Protein AF-A0A658ILR6-F1 (afdb_monomer)

Organism: NCBI:txid1299174

pLDDT: mean 75.29, std 15.17, range [33.84, 92.69]

Nearest PDB structures (foldseek):
  6d1y-assembly1_A  TM=3.965E-01  e=9.556E-01  Homo sapiens
  6vny-assembly1_A  TM=5.838E-01  e=5.674E+00  Homo sapiens
  7uyv-assembly3_C  TM=5.336E-01  e=4.748E+00  Homo sapiens
  5usy-assembly2_B  TM=4.223E-01  e=3.528E+00  Homo sapiens
  5tq6-assembly1_A  TM=4.196E-01  e=6.021E+00  Homo sapiens

Solvent-accessible surface area (backbone atoms only — not comparable to full-atom values): 5223 Å² total; per-residue (Å²): 112,69,68,59,54,52,50,49,54,56,64,50,51,62,75,71,49,75,51,72,42,82,75,45,78,45,78,76,51,89,59,35,22,40,39,31,28,38,37,58,55,60,100,86,45,74,50,33,36,36,31,33,81,42,58,43,88,54,56,71,68,61,46,64,75,46,47,90,82,52,80,58,82,42,75,41,74,52,91,77,68,68,84,75,81,125

Radius of gyration: 16.38 Å; Cα contacts (8 Å, |Δi|>4): 114; chains: 1; bounding box: 47×41×27 Å

Sequence (86 aa):
MLLLLGFLAYQFRDFFSVYEQVKSTVKINDKLTLYVTEVSKSSLSKDTYNYYFYDAGKSADDFLIHVKSIEPVMTTDDYKANAEVM

Mean predicted aligned error: 10.68 Å

Structure (mmCIF, N/CA/C/O backbone):
data_AF-A0A658ILR6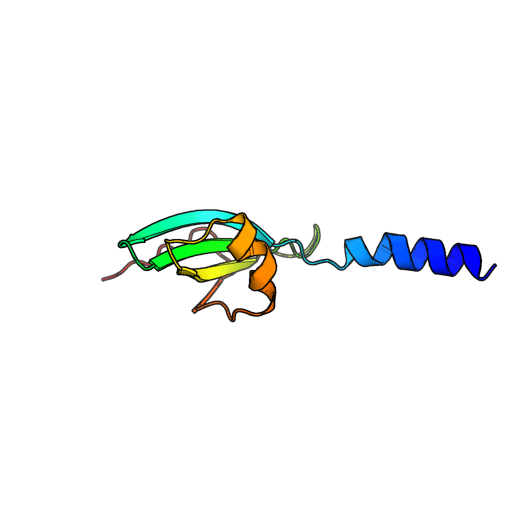-F1
#
_entry.id   AF-A0A658ILR6-F1
#
loop_
_atom_site.group_PDB
_atom_site.id
_atom_site.type_symbol
_atom_site.label_atom_id
_atom_site.label_alt_id
_atom_site.label_comp_id
_atom_site.label_asym_id
_atom_site.label_entity_id
_atom_site.label_seq_id
_atom_site.pdbx_PDB_ins_code
_atom_site.Cartn_x
_atom_site.Cartn_y
_atom_site.Cartn_z
_atom_site.occupancy
_atom_site.B_iso_or_equiv
_atom_site.auth_seq_id
_atom_site.auth_comp_id
_atom_site.auth_asym_id
_atom_site.auth_atom_id
_atom_site.pdbx_PDB_model_num
ATOM 1 N N . MET A 1 1 ? 28.070 24.882 7.143 1.00 58.94 1 MET A N 1
ATOM 2 C CA . MET A 1 1 ? 28.142 23.872 6.060 1.00 58.94 1 MET A CA 1
ATOM 3 C C . MET A 1 1 ? 27.303 22.625 6.358 1.00 58.94 1 MET A C 1
ATOM 5 O O . MET A 1 1 ? 26.514 22.250 5.506 1.00 58.94 1 MET A O 1
ATOM 9 N N . LEU A 1 2 ? 27.373 22.040 7.564 1.00 68.75 2 LEU A N 1
ATOM 10 C CA . LEU A 1 2 ? 26.534 20.889 7.966 1.00 68.75 2 LEU A CA 1
ATOM 11 C C . LEU A 1 2 ? 25.015 21.145 7.928 1.00 68.75 2 LEU A C 1
ATOM 13 O O . LEU A 1 2 ? 24.267 20.271 7.510 1.00 68.75 2 LEU A O 1
ATOM 17 N N . LEU A 1 3 ? 24.560 22.348 8.296 1.00 72.62 3 LEU A N 1
ATOM 18 C CA . LEU A 1 3 ? 23.133 22.708 8.254 1.00 72.62 3 LEU A CA 1
ATOM 19 C C . LEU A 1 3 ? 22.554 22.680 6.832 1.00 72.62 3 LEU A C 1
ATOM 21 O O . LEU A 1 3 ? 21.412 22.280 6.641 1.00 72.62 3 LEU A O 1
ATOM 25 N N . LEU A 1 4 ? 23.357 23.055 5.832 1.00 71.81 4 LEU A N 1
ATOM 26 C CA . LEU A 1 4 ? 22.934 23.068 4.433 1.00 71.81 4 LEU A CA 1
ATOM 27 C C . LEU A 1 4 ? 22.836 21.640 3.873 1.00 71.81 4 LEU A C 1
ATOM 29 O O . LEU A 1 4 ? 21.898 21.323 3.155 1.00 71.81 4 LEU A O 1
ATOM 33 N N . LEU A 1 5 ? 23.768 20.763 4.262 1.00 69.81 5 LEU A N 1
ATOM 34 C CA . LEU A 1 5 ? 23.735 19.339 3.911 1.00 69.81 5 LEU A CA 1
ATOM 35 C C . LEU A 1 5 ? 22.554 18.617 4.571 1.00 69.81 5 LEU A C 1
ATOM 37 O O . LEU A 1 5 ? 21.889 17.826 3.912 1.00 69.81 5 LEU A O 1
ATOM 41 N N . GLY A 1 6 ? 22.260 18.925 5.839 1.00 71.81 6 GLY A N 1
ATOM 42 C CA . GLY A 1 6 ? 21.082 18.398 6.531 1.00 71.81 6 GLY A CA 1
ATOM 43 C C . GLY A 1 6 ? 19.770 18.868 5.897 1.00 71.81 6 GLY A C 1
ATOM 44 O O . GLY A 1 6 ? 18.861 18.065 5.713 1.00 71.81 6 GLY A O 1
ATOM 45 N N . PHE A 1 7 ? 19.695 20.142 5.499 1.00 69.75 7 PHE A N 1
ATOM 46 C CA . PHE A 1 7 ? 18.533 20.707 4.810 1.00 69.75 7 PHE A CA 1
ATOM 47 C C . PHE A 1 7 ? 18.307 20.076 3.429 1.00 69.75 7 PHE A C 1
ATOM 49 O O . PHE A 1 7 ? 17.192 19.662 3.120 1.00 69.75 7 PHE A O 1
ATOM 56 N N . LEU A 1 8 ? 19.367 19.927 2.626 1.00 67.56 8 LEU A N 1
ATOM 57 C CA . LEU A 1 8 ? 19.287 19.261 1.326 1.00 67.56 8 LEU A CA 1
ATOM 58 C C . LEU A 1 8 ? 18.900 17.785 1.485 1.00 67.56 8 LEU A C 1
ATOM 60 O O . LEU A 1 8 ? 17.982 17.329 0.818 1.00 67.56 8 LEU A O 1
ATOM 64 N N . ALA A 1 9 ? 19.524 17.044 2.406 1.00 65.06 9 ALA A N 1
ATOM 65 C CA . ALA A 1 9 ? 19.178 15.643 2.659 1.00 65.06 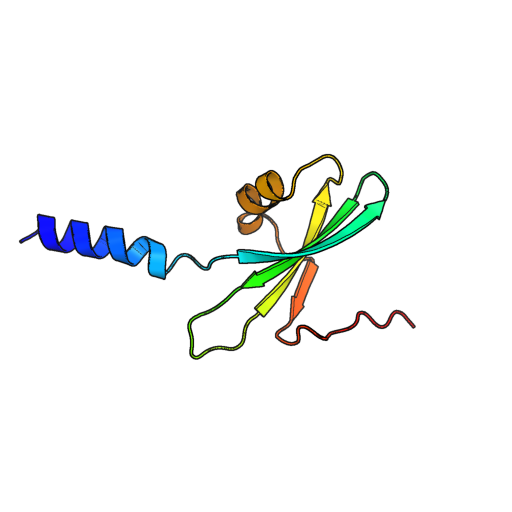9 ALA A CA 1
ATOM 66 C C . ALA A 1 9 ? 17.719 15.464 3.117 1.00 65.06 9 ALA A C 1
ATOM 68 O O . ALA A 1 9 ? 17.062 14.511 2.706 1.00 65.06 9 ALA A O 1
ATOM 69 N N . TYR A 1 10 ? 17.197 16.392 3.925 1.00 65.25 10 TYR A N 1
ATOM 70 C CA . TYR A 1 10 ? 15.790 16.406 4.326 1.00 65.25 10 TYR A CA 1
ATOM 71 C C . TYR A 1 10 ? 14.864 16.650 3.129 1.00 65.25 10 TYR A C 1
ATOM 73 O O . TYR A 1 10 ? 13.920 15.895 2.927 1.00 65.25 10 TYR A O 1
ATOM 81 N N . GLN A 1 11 ? 15.180 17.640 2.290 1.00 65.44 11 GLN A N 1
ATOM 82 C CA . GLN A 1 11 ? 14.396 17.964 1.098 1.00 65.44 11 GLN A CA 1
ATOM 83 C C . GLN A 1 11 ? 14.432 16.838 0.048 1.00 65.44 11 GLN A C 1
ATOM 85 O O . GLN A 1 11 ? 13.426 16.572 -0.602 1.00 65.44 11 GLN A O 1
ATOM 90 N N . PHE A 1 12 ? 15.560 16.129 -0.084 1.00 60.25 12 PHE A N 1
ATOM 91 C CA . PHE A 1 12 ? 15.700 14.978 -0.982 1.00 60.25 12 PHE A CA 1
ATOM 92 C C . PHE A 1 12 ? 15.07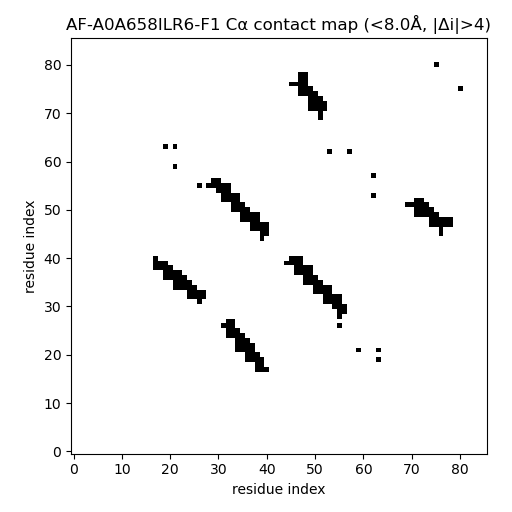3 13.687 -0.446 1.00 60.25 12 PHE A C 1
ATOM 94 O O . PHE A 1 12 ? 14.795 12.790 -1.238 1.00 60.25 12 PHE A O 1
ATOM 101 N N . ARG A 1 13 ? 14.786 13.580 0.860 1.00 58.94 13 ARG A N 1
ATOM 102 C CA . ARG A 1 13 ? 14.111 12.404 1.438 1.00 58.94 13 ARG A CA 1
ATOM 103 C C . ARG A 1 13 ? 12.742 12.160 0.799 1.00 58.94 13 ARG A C 1
ATOM 105 O O . ARG A 1 13 ? 12.374 11.014 0.542 1.00 58.94 13 ARG A O 1
ATOM 112 N N . ASP A 1 14 ? 12.025 13.233 0.487 1.00 52.78 14 ASP A N 1
ATOM 113 C CA . ASP A 1 14 ? 10.696 13.152 -0.118 1.00 52.78 14 ASP A CA 1
ATOM 114 C C . ASP A 1 14 ? 10.755 12.802 -1.615 1.00 52.78 14 ASP A C 1
ATOM 116 O O . ASP A 1 14 ? 9.843 12.160 -2.121 1.00 52.78 14 ASP A O 1
ATOM 120 N N . PHE A 1 15 ? 11.860 13.095 -2.313 1.00 49.34 15 PHE A N 1
ATOM 121 C CA . PHE A 1 15 ? 12.058 12.678 -3.712 1.00 49.34 15 PHE A CA 1
ATOM 122 C C . PHE A 1 15 ? 12.306 11.171 -3.873 1.00 49.34 15 PHE A C 1
ATOM 124 O O . PHE A 1 15 ? 11.994 10.610 -4.921 1.00 49.34 15 PHE A O 1
ATOM 131 N N . PHE A 1 16 ? 12.842 10.503 -2.846 1.00 50.12 16 PHE A N 1
ATOM 132 C CA . PHE A 1 16 ? 12.964 9.038 -2.811 1.00 50.12 16 PHE A CA 1
ATOM 133 C C . PHE A 1 16 ? 11.737 8.355 -2.201 1.00 50.12 16 PHE A C 1
ATOM 135 O O . PHE A 1 16 ? 11.684 7.125 -2.124 1.00 50.12 16 PHE A O 1
ATOM 142 N N . SER A 1 17 ? 10.745 9.136 -1.767 1.00 53.47 17 SER A N 1
ATOM 143 C CA . SER A 1 17 ? 9.454 8.593 -1.377 1.00 53.47 17 SER A CA 1
ATOM 144 C C . SER A 1 17 ? 8.750 8.169 -2.647 1.00 53.47 17 SER A C 1
ATOM 146 O O . SER A 1 17 ? 8.181 8.980 -3.365 1.00 53.47 17 SER A O 1
ATOM 148 N N . VAL A 1 18 ? 8.835 6.882 -2.946 1.00 55.12 18 VAL A N 1
ATOM 149 C CA . VAL A 1 18 ? 7.959 6.243 -3.914 1.00 55.12 18 VAL A CA 1
ATOM 150 C C . VAL A 1 18 ? 6.520 6.564 -3.492 1.00 55.12 18 VAL A C 1
ATOM 152 O O . VAL A 1 18 ? 6.053 6.080 -2.458 1.00 55.12 18 VAL A O 1
ATOM 155 N N . TYR A 1 19 ? 5.881 7.478 -4.222 1.00 62.31 19 TYR A N 1
ATOM 156 C CA . TYR A 1 19 ? 4.504 7.882 -3.978 1.00 62.31 19 TYR A CA 1
ATOM 157 C C . TYR A 1 19 ? 3.603 6.834 -4.614 1.00 62.31 19 TYR A C 1
ATOM 159 O O . TYR A 1 19 ? 3.578 6.686 -5.834 1.00 62.31 19 TYR A O 1
ATOM 167 N N . GLU A 1 20 ? 2.899 6.095 -3.764 1.00 70.69 20 GLU A N 1
ATOM 168 C CA . GLU A 1 20 ? 1.792 5.254 -4.187 1.00 70.69 20 GLU A CA 1
ATOM 169 C C . GLU A 1 20 ? 0.513 6.075 -4.150 1.00 70.69 20 GLU A C 1
ATOM 171 O O . GLU A 1 20 ? 0.120 6.587 -3.101 1.00 70.69 20 GLU A O 1
ATOM 176 N N . GLN A 1 21 ? -0.129 6.208 -5.304 1.00 81.00 21 GLN A N 1
ATOM 177 C CA . GLN A 1 21 ? -1.419 6.874 -5.428 1.00 81.00 21 GLN A CA 1
ATOM 178 C C . GLN A 1 21 ? -2.491 5.853 -5.794 1.00 81.00 21 GLN A C 1
ATOM 180 O O . GLN A 1 21 ? -2.281 5.024 -6.677 1.00 81.00 21 GLN A O 1
ATOM 185 N N . VAL A 1 22 ? -3.650 5.900 -5.131 1.00 83.44 22 V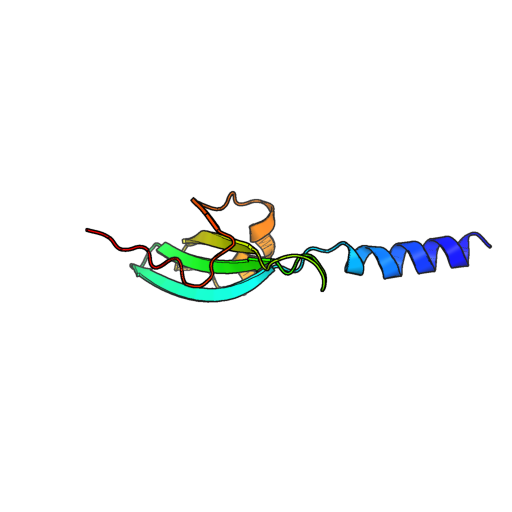AL A N 1
ATOM 186 C CA . VAL A 1 22 ? -4.777 5.027 -5.488 1.00 83.44 22 VAL A CA 1
ATOM 187 C C . VAL A 1 22 ? -5.304 5.446 -6.859 1.00 83.44 22 VAL A C 1
ATOM 189 O O . VAL A 1 22 ? -5.827 6.546 -7.028 1.00 83.44 22 VAL A O 1
ATOM 192 N N . LYS A 1 23 ? -5.173 4.553 -7.839 1.00 84.25 23 LYS A N 1
ATOM 193 C CA . LYS A 1 23 ? -5.689 4.730 -9.199 1.00 84.25 23 LYS A CA 1
ATOM 194 C C . LYS A 1 23 ? -7.105 4.207 -9.353 1.00 84.25 23 LYS A C 1
ATOM 196 O O . LYS A 1 23 ? -7.895 4.795 -10.086 1.00 84.25 23 LYS A O 1
ATOM 201 N N . SER A 1 24 ? -7.406 3.092 -8.696 1.00 83.31 24 SER A N 1
ATOM 202 C CA . SER A 1 24 ? -8.713 2.450 -8.771 1.00 83.31 24 SER A CA 1
ATOM 203 C C . SER A 1 24 ? -9.060 1.753 -7.465 1.00 83.31 24 SER A C 1
ATOM 205 O O . SER A 1 24 ? -8.187 1.238 -6.765 1.00 83.31 24 SER A O 1
ATOM 207 N N . THR A 1 25 ? -10.355 1.717 -7.178 1.00 87.62 25 THR A N 1
ATOM 208 C CA . THR A 1 25 ? -10.929 1.064 -6.006 1.00 87.62 25 THR A CA 1
ATOM 209 C C . THR A 1 25 ? -12.129 0.252 -6.459 1.00 87.62 25 THR A C 1
ATOM 211 O O . THR A 1 25 ? -13.083 0.801 -7.010 1.00 87.62 25 THR A O 1
ATOM 214 N N . VAL A 1 26 ? -12.103 -1.052 -6.202 1.00 87.81 26 VAL A N 1
ATOM 215 C CA . VAL A 1 26 ? -13.198 -1.966 -6.530 1.00 87.81 26 VAL A CA 1
ATOM 216 C C . VAL A 1 26 ? -13.650 -2.659 -5.253 1.00 87.81 26 VAL A C 1
ATOM 218 O O . VAL A 1 26 ? -12.923 -3.468 -4.680 1.00 87.81 26 VAL A O 1
ATOM 221 N N . LYS A 1 27 ? -14.866 -2.360 -4.791 1.00 88.56 27 LYS A N 1
ATOM 222 C CA . LYS A 1 27 ? -15.467 -3.090 -3.669 1.00 88.56 27 LYS A CA 1
ATOM 223 C C . LYS A 1 27 ? -15.888 -4.476 -4.160 1.00 88.56 27 LYS A C 1
ATOM 225 O O . LYS A 1 27 ? -16.761 -4.577 -5.017 1.00 88.56 27 LYS A O 1
ATOM 230 N N . ILE A 1 28 ? -15.277 -5.529 -3.621 1.00 88.25 28 ILE A N 1
ATOM 231 C CA . ILE A 1 28 ? -15.602 -6.915 -3.987 1.00 88.25 28 ILE A CA 1
ATOM 232 C C . ILE A 1 28 ? -16.801 -7.398 -3.173 1.00 88.25 28 ILE A C 1
ATOM 234 O O . ILE A 1 28 ? -17.719 -8.009 -3.713 1.00 88.25 28 ILE A O 1
ATOM 238 N N . ASN A 1 29 ? -16.803 -7.126 -1.867 1.00 90.75 29 ASN A N 1
ATOM 239 C CA . ASN A 1 29 ? -17.904 -7.450 -0.961 1.00 90.75 29 ASN A CA 1
ATOM 240 C C . ASN A 1 29 ? -17.837 -6.571 0.304 1.00 90.75 29 ASN A C 1
ATOM 242 O O . ASN A 1 29 ? -17.068 -5.615 0.367 1.00 90.75 29 ASN A O 1
ATOM 246 N N . ASP A 1 30 ? -18.639 -6.880 1.324 1.00 90.25 30 ASP A N 1
ATOM 247 C CA . ASP A 1 30 ? -18.678 -6.117 2.584 1.00 90.25 30 ASP A CA 1
ATOM 248 C C . ASP A 1 30 ? -17.461 -6.318 3.499 1.00 90.25 30 ASP A C 1
ATOM 250 O O . ASP A 1 30 ? -17.389 -5.710 4.562 1.00 90.25 30 ASP A O 1
ATOM 254 N N . LYS A 1 31 ? -16.503 -7.158 3.099 1.00 90.00 31 LYS A N 1
ATOM 255 C CA . LYS A 1 31 ? -15.269 -7.442 3.844 1.00 90.00 31 LYS A CA 1
ATOM 256 C C . LYS A 1 31 ? -14.007 -7.060 3.080 1.00 90.00 31 LYS A C 1
ATOM 258 O O . LYS A 1 31 ? -12.990 -6.799 3.708 1.00 90.00 31 LYS A O 1
ATOM 263 N N . LEU A 1 32 ? -14.056 -7.042 1.749 1.00 91.06 32 LEU A N 1
ATOM 264 C CA . LEU A 1 32 ? -12.882 -6.910 0.897 1.00 91.06 32 LEU A CA 1
ATOM 265 C C . LEU A 1 32 ? -13.068 -5.824 -0.163 1.00 91.06 32 LEU A C 1
ATOM 267 O O . LEU A 1 32 ? -14.026 -5.837 -0.944 1.00 91.06 32 LEU A O 1
ATOM 271 N N . THR A 1 33 ? -12.082 -4.943 -0.230 1.00 92.69 33 THR A N 1
ATOM 272 C CA . THR A 1 33 ? -11.901 -3.958 -1.288 1.00 92.69 33 THR A CA 1
ATOM 273 C C . THR A 1 33 ? -10.578 -4.236 -1.983 1.00 92.69 33 THR A C 1
ATOM 275 O O . THR A 1 33 ? -9.564 -4.481 -1.332 1.00 92.69 33 THR A O 1
ATOM 278 N N . LEU A 1 34 ? -10.595 -4.210 -3.310 1.00 91.00 34 LEU A N 1
ATOM 279 C CA . LEU A 1 34 ? -9.402 -4.251 -4.135 1.00 91.00 34 LEU A CA 1
ATOM 280 C C . LEU A 1 34 ? -8.956 -2.817 -4.433 1.00 91.00 34 LEU A C 1
ATOM 282 O O . LEU A 1 34 ? -9.689 -2.060 -5.071 1.00 91.00 34 LEU A O 1
ATOM 286 N N . TYR A 1 35 ? -7.757 -2.465 -3.986 1.00 89.19 35 TYR A N 1
ATOM 287 C CA . TYR A 1 35 ? -7.100 -1.207 -4.322 1.00 89.19 35 TYR A CA 1
ATOM 288 C C . TYR A 1 35 ? -6.042 -1.448 -5.389 1.00 89.19 35 TYR A C 1
ATOM 290 O O . TYR A 1 35 ? -5.245 -2.379 -5.282 1.00 89.19 35 TYR A O 1
ATOM 298 N N . VAL A 1 36 ? -6.028 -0.590 -6.404 1.00 88.31 36 VAL A N 1
ATOM 299 C CA . VAL A 1 36 ? -4.959 -0.524 -7.399 1.00 88.31 36 VAL A CA 1
ATOM 300 C C . VAL A 1 36 ? -4.193 0.764 -7.155 1.00 88.31 36 VAL A C 1
ATOM 302 O O . VAL A 1 36 ? -4.772 1.848 -7.282 1.00 88.31 36 VAL A O 1
ATOM 305 N N . THR A 1 37 ? -2.918 0.659 -6.795 1.00 87.06 37 THR A N 1
ATOM 306 C CA . THR A 1 37 ? -2.030 1.814 -6.664 1.00 87.06 37 THR A CA 1
ATOM 307 C C . THR A 1 37 ? -1.111 1.919 -7.863 1.00 87.06 37 THR A C 1
ATOM 309 O O . THR A 1 37 ? -0.737 0.925 -8.481 1.00 87.06 37 THR A O 1
ATOM 312 N N . GLU A 1 38 ? -0.775 3.151 -8.209 1.00 84.31 38 GLU A N 1
ATOM 313 C CA . GLU A 1 38 ? 0.260 3.468 -9.175 1.00 84.31 38 GLU A CA 1
ATOM 314 C C . GLU A 1 38 ? 1.493 3.952 -8.430 1.00 84.31 38 GLU A C 1
ATOM 316 O O . GLU A 1 38 ? 1.427 4.839 -7.577 1.00 84.31 38 GLU A O 1
ATO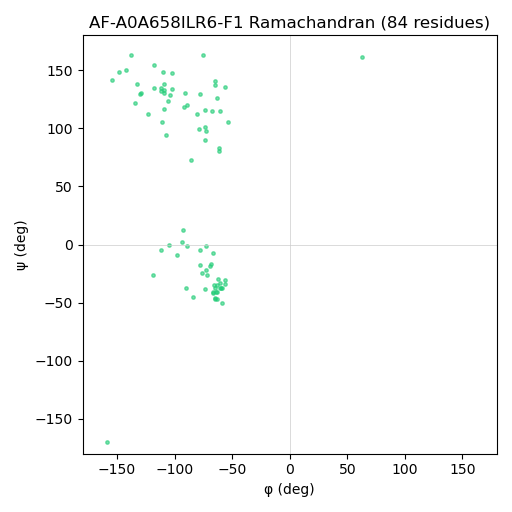M 321 N N . VAL A 1 39 ? 2.611 3.335 -8.774 1.00 80.00 39 VAL A N 1
ATOM 322 C CA . VAL A 1 39 ? 3.931 3.593 -8.239 1.00 80.00 39 VAL A CA 1
ATOM 323 C C . VAL A 1 39 ? 4.720 4.309 -9.332 1.00 80.00 39 VAL A C 1
ATOM 325 O O . VAL A 1 39 ? 5.327 3.669 -10.197 1.00 80.00 39 VAL A O 1
ATOM 328 N N . SER A 1 40 ? 4.730 5.641 -9.306 1.00 67.81 40 SER A N 1
ATOM 329 C CA . SER A 1 40 ? 5.513 6.416 -10.273 1.00 67.81 40 SER A CA 1
ATOM 330 C C . SER A 1 40 ? 6.986 6.426 -9.873 1.00 67.81 40 SER A C 1
ATOM 332 O O . SER A 1 40 ? 7.433 7.181 -9.005 1.00 67.81 40 SER A O 1
ATOM 334 N N . LYS A 1 41 ? 7.778 5.566 -10.515 1.00 60.94 41 LYS A N 1
ATOM 335 C CA . LYS A 1 41 ? 9.229 5.487 -10.320 1.00 60.94 41 LYS A CA 1
ATOM 336 C C . LYS A 1 41 ? 9.944 6.495 -11.235 1.00 60.94 41 LYS A C 1
ATOM 338 O O . LYS A 1 41 ? 10.626 6.105 -12.169 1.00 60.94 41 LYS A O 1
ATOM 343 N N . SER A 1 42 ? 9.871 7.797 -10.952 1.00 51.78 42 SER A N 1
ATOM 344 C CA . SER A 1 42 ? 10.571 8.848 -11.731 1.00 51.78 42 SER A CA 1
ATOM 345 C C . SER A 1 42 ? 10.131 8.969 -13.209 1.00 51.78 42 SER A C 1
ATOM 347 O O . SER A 1 42 ? 9.548 8.061 -13.787 1.00 51.78 42 SER A O 1
ATOM 349 N N . SER A 1 43 ? 10.428 10.101 -13.860 1.00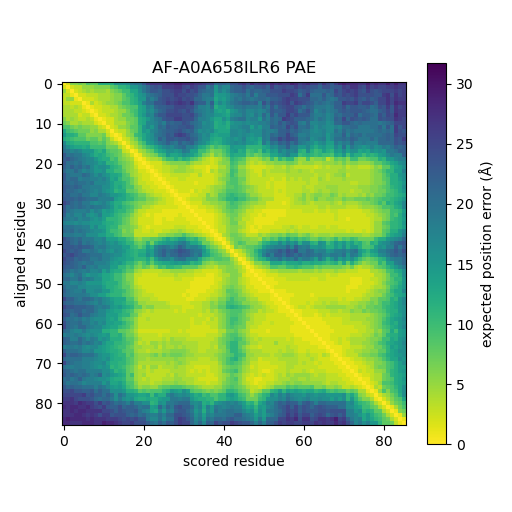 53.34 43 SER A N 1
ATOM 350 C CA . SER A 1 43 ? 9.949 10.425 -15.221 1.00 53.34 43 SER A CA 1
ATOM 351 C C . SER A 1 43 ? 10.501 9.533 -16.344 1.00 53.34 43 SER A C 1
ATOM 353 O O . SER A 1 43 ? 10.091 9.670 -17.495 1.00 53.34 43 SER A O 1
ATOM 355 N N . LEU A 1 44 ? 11.462 8.660 -16.030 1.00 51.91 44 LEU A N 1
ATOM 356 C CA . LEU A 1 44 ? 12.193 7.829 -16.990 1.00 51.91 44 LEU A CA 1
ATOM 357 C C . LEU A 1 44 ? 11.892 6.334 -16.869 1.00 51.91 44 LEU A C 1
ATOM 359 O O . LEU A 1 44 ? 12.414 5.558 -17.669 1.00 51.91 44 LEU A O 1
ATOM 363 N N . SER A 1 45 ? 11.101 5.908 -15.883 1.00 57.94 45 SER A N 1
ATOM 364 C CA . SER A 1 45 ? 10.735 4.499 -15.753 1.00 57.94 45 SER A CA 1
ATOM 365 C C . SER A 1 45 ? 9.232 4.306 -15.890 1.00 57.94 45 SER A C 1
ATOM 367 O O . SER A 1 45 ? 8.452 5.236 -15.698 1.00 57.94 45 SER A O 1
ATOM 369 N N . LYS A 1 46 ? 8.841 3.102 -16.312 1.00 64.62 46 LYS A N 1
ATOM 370 C CA . LYS A 1 46 ? 7.435 2.758 -16.491 1.00 64.62 46 LYS A CA 1
ATOM 371 C C . LYS A 1 46 ? 6.723 2.782 -15.142 1.00 64.62 46 LYS A C 1
ATOM 373 O O . LYS A 1 46 ? 7.246 2.245 -14.160 1.00 64.62 46 LYS A O 1
ATOM 378 N N . ASP A 1 47 ? 5.525 3.353 -15.127 1.00 74.94 47 ASP A N 1
ATOM 379 C CA . ASP A 1 47 ? 4.629 3.255 -13.983 1.00 74.94 47 ASP A CA 1
ATOM 380 C C . ASP A 1 47 ? 4.375 1.778 -13.659 1.00 74.94 47 ASP A C 1
ATOM 382 O O . ASP A 1 47 ? 4.201 0.939 -14.545 1.00 74.94 47 ASP A O 1
ATOM 386 N N . THR A 1 48 ? 4.436 1.445 -12.374 1.00 81.81 48 THR A N 1
ATOM 387 C CA . THR A 1 48 ? 4.146 0.098 -11.883 1.00 81.81 48 THR A CA 1
ATOM 388 C C . THR A 1 48 ? 2.824 0.136 -11.135 1.00 81.81 48 THR A C 1
ATOM 390 O O . THR A 1 48 ? 2.618 1.007 -10.294 1.00 81.81 48 THR A O 1
ATOM 393 N N . TYR A 1 49 ? 1.941 -0.810 -11.419 1.00 85.69 49 TYR A N 1
ATOM 394 C CA . TYR A 1 49 ? 0.635 -0.930 -10.792 1.00 85.69 49 TYR A CA 1
ATOM 395 C C . TYR A 1 49 ? 0.633 -2.092 -9.815 1.00 85.69 49 TYR A C 1
ATOM 397 O O . TYR A 1 49 ? 0.920 -3.230 -10.190 1.00 85.69 49 TYR A O 1
ATOM 405 N N . ASN A 1 50 ? 0.294 -1.799 -8.566 1.00 88.75 50 ASN A N 1
ATOM 406 C CA . ASN A 1 50 ? 0.183 -2.783 -7.505 1.00 88.75 50 ASN A CA 1
ATOM 407 C C . ASN A 1 50 ? -1.285 -2.983 -7.132 1.00 88.75 50 ASN A C 1
ATOM 409 O O . ASN A 1 50 ? -2.048 -2.028 -7.007 1.00 88.75 50 ASN A O 1
ATOM 413 N N . TYR A 1 51 ? -1.669 -4.234 -6.924 1.00 89.44 51 TYR A N 1
ATOM 414 C CA . TYR A 1 51 ? -3.018 -4.640 -6.557 1.00 89.44 51 TYR A CA 1
ATOM 415 C C . TYR A 1 51 ? -2.994 -5.163 -5.126 1.00 89.44 51 TYR A C 1
ATOM 417 O O . TYR A 1 51 ? -2.162 -6.003 -4.783 1.00 89.44 51 TYR A O 1
ATOM 425 N N . TYR A 1 52 ? -3.930 -4.705 -4.302 1.00 90.81 52 TYR A N 1
ATOM 426 C CA . TYR A 1 52 ? -4.021 -5.058 -2.889 1.00 90.81 52 TYR A CA 1
ATOM 427 C C . TYR A 1 52 ? -5.443 -5.433 -2.528 1.00 90.81 52 TYR A C 1
ATOM 429 O O . TYR A 1 52 ? -6.383 -4.726 -2.887 1.00 90.81 52 TYR A O 1
ATOM 437 N N . PHE A 1 53 ? -5.595 -6.486 -1.733 1.00 91.75 53 PHE A N 1
ATOM 438 C CA . PHE A 1 53 ? -6.825 -6.696 -0.987 1.00 91.75 53 PHE A CA 1
ATOM 439 C C . PHE A 1 53 ? -6.713 -6.035 0.379 1.00 91.75 53 PHE A C 1
ATOM 441 O O . PHE A 1 53 ? -5.745 -6.249 1.107 1.00 91.75 53 PHE A O 1
ATOM 448 N N . TYR A 1 54 ? -7.721 -5.247 0.729 1.00 91.62 54 TYR A N 1
ATOM 449 C CA . TYR A 1 54 ? -7.802 -4.564 2.009 1.00 91.62 54 TYR A CA 1
ATOM 450 C C . TYR A 1 54 ? -9.216 -4.644 2.580 1.00 91.62 54 TYR A C 1
ATOM 452 O O . TYR A 1 54 ? -10.174 -4.962 1.870 1.00 91.62 54 TYR A O 1
ATOM 460 N N . ASP A 1 55 ? -9.344 -4.372 3.874 1.00 90.94 55 ASP A N 1
ATOM 461 C CA . ASP A 1 55 ? -10.622 -4.406 4.580 1.00 90.94 55 ASP A CA 1
ATOM 462 C C . ASP A 1 55 ? -11.587 -3.346 4.013 1.00 90.94 55 ASP A C 1
ATOM 464 O O . ASP A 1 55 ? -11.263 -2.158 3.941 1.00 90.94 55 ASP A O 1
ATOM 468 N N . ALA A 1 56 ? -12.788 -3.774 3.611 1.00 90.94 56 ALA A N 1
ATOM 469 C CA . ALA A 1 56 ? -13.820 -2.890 3.064 1.00 90.94 56 ALA A CA 1
ATOM 470 C C . ALA A 1 56 ? -14.425 -1.924 4.096 1.00 90.94 56 ALA A C 1
ATOM 472 O O . ALA A 1 56 ? -15.036 -0.927 3.711 1.00 90.94 56 ALA A O 1
ATOM 473 N N . GLY A 1 57 ? -14.264 -2.201 5.392 1.00 88.88 57 GLY A N 1
ATOM 474 C CA . GLY A 1 57 ? -14.657 -1.306 6.479 1.00 88.88 57 GLY A CA 1
ATOM 475 C C . GLY A 1 57 ? -1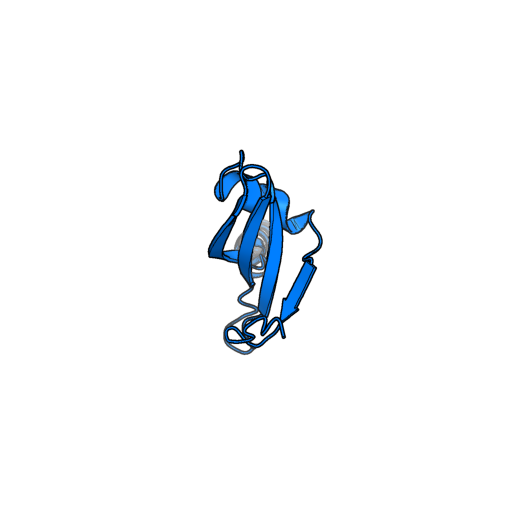3.682 -0.148 6.709 1.00 88.88 57 GLY A C 1
ATOM 476 O O . GLY A 1 57 ? -13.943 0.707 7.558 1.00 88.88 57 GLY A O 1
ATOM 477 N N . LYS A 1 58 ? -12.557 -0.114 5.987 1.00 89.44 58 LYS A N 1
ATOM 478 C CA . LYS A 1 58 ? -11.504 0.893 6.124 1.00 89.44 58 LYS A CA 1
ATOM 479 C C . LYS A 1 58 ? -11.455 1.827 4.918 1.00 89.44 58 LYS A C 1
ATOM 481 O O . LYS A 1 58 ? -11.764 1.442 3.790 1.00 89.44 58 LYS A O 1
ATOM 486 N N . SER A 1 59 ? -11.073 3.080 5.162 1.00 87.00 59 SER A N 1
ATOM 487 C CA . SER A 1 59 ? -10.958 4.087 4.106 1.00 87.00 59 SER A CA 1
ATOM 488 C C . SER A 1 59 ? -9.707 3.875 3.250 1.00 87.00 59 SER A C 1
ATOM 490 O O . SER A 1 59 ? -8.758 3.201 3.652 1.00 87.00 59 SER A O 1
ATOM 492 N N . ALA A 1 60 ? -9.687 4.505 2.074 1.00 84.94 60 ALA A N 1
ATOM 493 C CA . ALA A 1 60 ? -8.506 4.536 1.214 1.00 84.94 60 ALA A CA 1
ATOM 494 C C . ALA A 1 60 ? -7.300 5.210 1.901 1.00 84.94 60 ALA A C 1
ATOM 496 O O . ALA A 1 60 ? -6.168 4.783 1.697 1.00 84.94 60 ALA A O 1
ATOM 497 N N . ASP A 1 61 ? -7.535 6.214 2.753 1.00 85.38 61 ASP A N 1
ATOM 498 C CA . ASP A 1 61 ? -6.472 6.876 3.521 1.00 85.38 61 ASP A CA 1
ATOM 499 C C . ASP A 1 61 ? -5.842 5.929 4.551 1.00 85.38 61 ASP A C 1
ATOM 501 O O . ASP A 1 61 ? -4.622 5.887 4.692 1.00 85.38 61 ASP A O 1
ATOM 505 N N . ASP A 1 62 ? -6.666 5.128 5.239 1.00 88.56 62 ASP A N 1
ATOM 506 C CA . ASP A 1 62 ? -6.179 4.097 6.160 1.00 88.56 62 ASP A CA 1
ATOM 507 C C . ASP A 1 62 ? -5.361 3.037 5.415 1.00 88.56 62 ASP A C 1
ATOM 509 O O . ASP A 1 62 ? -4.296 2.632 5.876 1.00 88.56 62 ASP A O 1
ATOM 513 N N . PHE A 1 63 ? -5.808 2.643 4.222 1.00 89.06 63 PHE A N 1
ATOM 514 C CA . PHE A 1 63 ? -5.041 1.765 3.344 1.00 89.06 63 PHE A CA 1
ATOM 515 C C . PHE A 1 63 ? -3.674 2.368 2.967 1.00 89.06 63 PHE A C 1
ATOM 517 O O . PHE A 1 63 ? -2.654 1.708 3.148 1.00 89.06 63 PHE A O 1
ATOM 524 N N . LEU A 1 64 ? -3.620 3.623 2.506 1.00 85.38 64 LEU A N 1
ATOM 525 C CA . LEU A 1 64 ? -2.376 4.284 2.082 1.00 85.38 64 LEU A CA 1
ATOM 526 C C . LEU A 1 64 ? -1.351 4.445 3.214 1.00 85.38 64 LEU A C 1
ATOM 528 O O . LEU A 1 64 ? -0.147 4.423 2.960 1.00 85.38 64 LEU A O 1
ATOM 532 N N . ILE A 1 65 ? -1.801 4.569 4.466 1.00 86.06 65 ILE A N 1
ATOM 533 C CA . ILE A 1 65 ? -0.909 4.576 5.636 1.00 86.06 65 ILE A CA 1
ATOM 534 C C . ILE A 1 65 ? -0.207 3.219 5.797 1.00 86.06 65 ILE A C 1
ATOM 536 O O . ILE A 1 65 ? 0.973 3.172 6.151 1.00 86.06 65 ILE A O 1
ATOM 540 N N . HIS A 1 66 ? -0.908 2.121 5.508 1.00 84.62 66 HIS A N 1
ATOM 541 C CA . HIS A 1 66 ? -0.417 0.756 5.707 1.00 84.62 66 HIS A CA 1
ATOM 542 C C . HIS A 1 66 ? 0.152 0.103 4.443 1.00 84.62 66 HIS A C 1
ATOM 544 O O . HIS A 1 66 ? 0.771 -0.953 4.548 1.00 84.62 66 HIS A O 1
ATOM 550 N N . VAL A 1 67 ? -0.003 0.713 3.264 1.00 83.50 67 VAL A N 1
ATOM 551 C CA . VAL A 1 67 ? 0.335 0.094 1.970 1.00 83.50 67 VAL A CA 1
ATOM 552 C C . VAL A 1 67 ? 1.786 -0.392 1.888 1.00 83.50 67 VAL A C 1
ATOM 554 O O . VAL A 1 67 ? 2.052 -1.45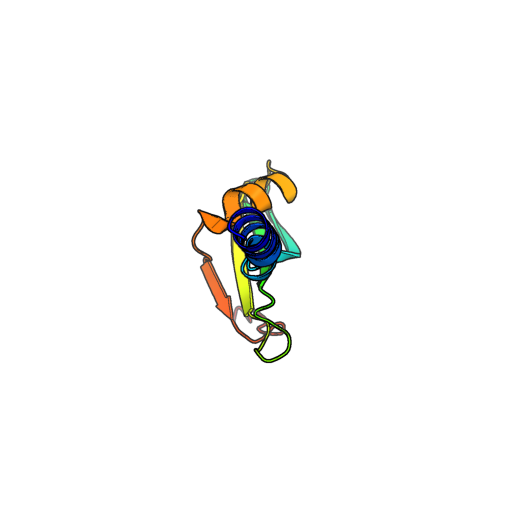9 1.351 1.00 83.50 67 VAL A O 1
ATOM 557 N N . LYS A 1 68 ? 2.725 0.314 2.534 1.00 81.44 68 LYS A N 1
ATOM 558 C CA . LYS A 1 68 ? 4.149 -0.075 2.594 1.00 81.44 68 LYS A CA 1
ATOM 559 C C . LYS A 1 68 ? 4.420 -1.343 3.411 1.00 81.44 68 LYS A C 1
ATOM 561 O O . LYS A 1 68 ? 5.512 -1.895 3.329 1.00 81.44 68 LYS A O 1
ATOM 566 N N . SER A 1 69 ? 3.470 -1.760 4.242 1.00 83.44 69 SER A N 1
ATOM 567 C CA . SER A 1 69 ? 3.551 -2.950 5.094 1.00 83.44 69 SER A CA 1
ATOM 568 C C . SER A 1 69 ? 2.715 -4.115 4.564 1.00 83.44 69 SER A C 1
ATOM 570 O O . SER A 1 69 ? 2.697 -5.172 5.190 1.00 83.44 69 SER A O 1
ATOM 572 N N . ILE A 1 70 ? 2.028 -3.931 3.435 1.00 84.50 70 ILE A N 1
ATOM 573 C CA . ILE A 1 70 ? 1.202 -4.950 2.793 1.00 84.50 70 ILE A CA 1
ATOM 574 C C . ILE A 1 70 ? 1.918 -5.375 1.516 1.00 84.50 70 ILE A C 1
ATOM 576 O O . ILE A 1 70 ? 2.334 -4.541 0.716 1.00 84.50 70 ILE A O 1
ATOM 580 N N . GLU A 1 71 ? 2.068 -6.678 1.314 1.00 86.31 71 GLU A N 1
ATOM 581 C CA . GLU A 1 71 ? 2.582 -7.195 0.051 1.00 86.31 71 GLU A CA 1
ATOM 582 C C . GLU A 1 71 ? 1.460 -7.169 -1.003 1.00 86.31 71 GLU A C 1
ATOM 584 O O . GLU A 1 71 ? 0.348 -7.631 -0.714 1.00 86.31 71 GLU A O 1
ATOM 589 N N . PRO A 1 72 ? 1.698 -6.612 -2.204 1.00 88.06 72 PRO A N 1
ATOM 590 C CA . PRO A 1 72 ? 0.700 -6.631 -3.260 1.00 88.06 72 PRO A CA 1
ATOM 591 C C . PRO A 1 72 ? 0.426 -8.066 -3.706 1.00 88.06 72 PRO A C 1
ATOM 593 O O . PRO A 1 72 ? 1.335 -8.878 -3.856 1.00 88.06 72 PRO A O 1
ATOM 596 N N . VAL A 1 73 ? -0.841 -8.368 -3.984 1.00 89.06 73 VAL A N 1
ATOM 597 C CA . VAL A 1 73 ? -1.229 -9.669 -4.548 1.00 89.06 73 VAL A CA 1
ATOM 598 C C . VAL A 1 73 ? -0.822 -9.800 -6.011 1.00 89.06 73 VAL A C 1
ATOM 600 O O . VAL A 1 73 ? -0.702 -10.909 -6.527 1.00 89.06 73 VAL A O 1
ATOM 603 N N . MET A 1 74 ? -0.623 -8.666 -6.683 1.00 85.81 74 MET A N 1
ATOM 604 C CA . MET A 1 74 ? -0.152 -8.601 -8.057 1.00 85.81 74 MET A CA 1
ATOM 605 C C . MET A 1 74 ? 0.552 -7.270 -8.310 1.00 85.81 74 MET A C 1
ATOM 607 O O . MET A 1 74 ? 0.095 -6.220 -7.859 1.00 85.81 74 MET A O 1
ATOM 611 N N . THR A 1 75 ? 1.630 -7.324 -9.087 1.00 85.81 75 THR A N 1
ATOM 612 C CA . THR A 1 75 ? 2.371 -6.160 -9.577 1.00 85.81 75 THR A CA 1
ATOM 613 C C . THR A 1 75 ? 2.540 -6.287 -11.091 1.00 85.81 75 THR A C 1
ATOM 615 O O . THR A 1 75 ? 2.957 -7.339 -11.572 1.00 85.81 75 THR A O 1
ATOM 618 N N . THR A 1 76 ? 2.220 -5.237 -11.848 1.00 83.88 76 THR A N 1
ATOM 619 C CA . THR A 1 76 ? 2.294 -5.208 -13.324 1.00 83.88 76 THR A CA 1
ATOM 620 C C . THR A 1 76 ? 2.784 -3.851 -13.828 1.00 83.88 76 THR A C 1
ATOM 622 O O . THR A 1 76 ? 2.546 -2.834 -13.185 1.00 83.88 76 THR A O 1
ATOM 625 N N . ASP A 1 77 ? 3.462 -3.810 -14.976 1.00 81.44 77 ASP A N 1
ATOM 626 C CA . ASP A 1 77 ? 3.796 -2.569 -15.693 1.00 81.44 77 ASP A CA 1
ATOM 627 C C . ASP A 1 77 ? 2.750 -2.199 -16.764 1.00 81.44 77 ASP A C 1
ATOM 629 O O . ASP A 1 77 ? 2.896 -1.193 -17.459 1.00 81.44 77 ASP A O 1
ATOM 633 N N . ASP A 1 78 ? 1.680 -2.992 -16.884 1.00 71.88 78 ASP A N 1
ATOM 634 C CA . ASP A 1 78 ? 0.557 -2.747 -17.786 1.00 71.88 78 ASP A CA 1
ATOM 635 C C . ASP A 1 78 ? -0.714 -2.384 -17.003 1.00 71.88 78 ASP A C 1
ATOM 637 O O . ASP A 1 78 ? -1.378 -3.246 -16.424 1.00 71.88 78 ASP A O 1
ATOM 641 N N . TYR A 1 79 ? -1.082 -1.099 -17.026 1.00 62.53 79 TYR A N 1
ATOM 642 C CA . TYR A 1 79 ? -2.336 -0.582 -16.457 1.00 62.53 79 TYR A CA 1
ATOM 643 C C . TYR A 1 79 ? -3.581 -1.271 -17.029 1.00 62.53 79 TYR A C 1
ATOM 645 O O . TYR A 1 79 ? -4.621 -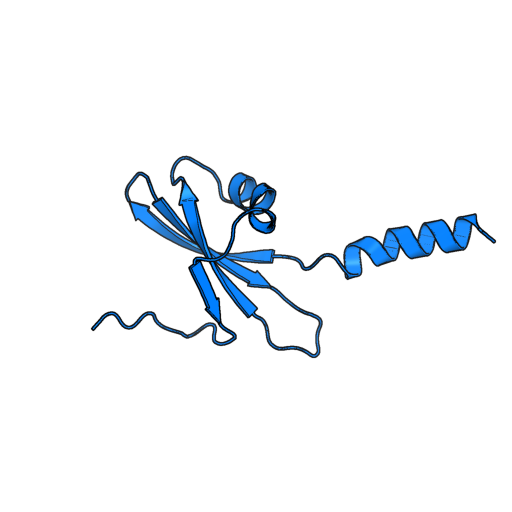1.354 -16.377 1.00 62.53 79 TYR A O 1
ATOM 653 N N . LYS A 1 80 ? -3.490 -1.719 -18.287 1.00 64.25 80 LYS A N 1
ATOM 654 C CA . LYS A 1 80 ? -4.563 -2.400 -18.999 1.00 64.25 80 LYS A CA 1
ATOM 655 C C . LYS A 1 80 ? -4.478 -3.907 -18.860 1.00 64.25 80 LYS A C 1
ATOM 657 O O . LYS A 1 80 ? -5.221 -4.551 -19.585 1.00 64.25 80 LYS A O 1
ATOM 662 N N . ALA A 1 81 ? -3.660 -4.456 -17.956 1.00 56.62 81 ALA A N 1
ATOM 663 C CA . ALA A 1 81 ? -3.735 -5.862 -17.576 1.00 56.62 81 ALA A CA 1
ATOM 664 C C . ALA A 1 81 ? -5.116 -6.136 -16.956 1.00 56.62 81 ALA A C 1
ATOM 666 O O . ALA A 1 81 ? -5.334 -6.127 -15.746 1.00 56.62 81 ALA A O 1
ATOM 667 N N . ASN A 1 82 ? -6.089 -6.311 -17.837 1.00 49.09 82 ASN A N 1
ATOM 668 C CA . ASN A 1 82 ? -7.399 -6.828 -17.574 1.00 49.09 82 ASN A CA 1
ATOM 669 C C . ASN A 1 82 ? -7.172 -8.231 -17.030 1.00 49.09 82 ASN A C 1
ATOM 671 O O . ASN A 1 82 ? -6.650 -9.098 -17.728 1.00 49.09 82 ASN A O 1
ATOM 675 N N . ALA A 1 83 ? -7.534 -8.433 -15.762 1.00 50.22 83 ALA A N 1
ATOM 676 C CA . ALA A 1 83 ? -7.734 -9.760 -15.211 1.00 50.22 83 ALA A CA 1
ATOM 677 C C . ALA A 1 83 ? -8.871 -10.410 -16.014 1.00 50.22 83 ALA A C 1
ATOM 679 O O . ALA A 1 83 ? -10.044 -10.317 -15.659 1.00 50.22 83 ALA A O 1
ATOM 680 N N . GLU A 1 84 ? -8.527 -10.968 -17.170 1.00 37.88 84 GLU A N 1
ATOM 681 C CA . GLU A 1 84 ? -9.415 -11.761 -17.995 1.00 37.88 84 GLU A CA 1
ATOM 682 C C . GLU A 1 84 ? -9.573 -13.093 -17.263 1.00 37.88 84 GLU A C 1
ATOM 684 O O . GLU A 1 84 ? -8.753 -14.002 -17.364 1.00 37.88 84 GLU A O 1
ATOM 689 N N . VAL A 1 85 ? -10.583 -13.152 -16.396 1.00 42.38 85 VAL A N 1
ATOM 690 C CA . VAL A 1 85 ? -11.016 -14.404 -15.782 1.00 42.38 85 VAL A CA 1
ATOM 691 C C . VAL A 1 85 ? -11.750 -15.174 -16.878 1.00 42.38 85 VAL A C 1
ATOM 693 O O . VAL A 1 85 ? -12.881 -14.819 -17.214 1.00 42.38 85 VAL A O 1
ATOM 696 N N . MET A 1 86 ? -11.074 -16.159 -17.480 1.00 33.84 86 MET A N 1
ATOM 697 C CA . MET A 1 86 ? -11.721 -17.195 -18.300 1.00 33.84 86 MET A CA 1
ATOM 698 C C . MET A 1 86 ? -12.532 -18.149 -17.426 1.00 33.84 86 MET A C 1
ATOM 700 O O . MET A 1 86 ? -12.069 -18.466 -16.305 1.00 33.84 86 MET A O 1
#

Foldseek 3Di:
DVVVVVVVVVVCVVVPPQDWDFPDWADPDQFWIKTWTWGDPDPPDQIKIFIDIDGNVDDPVVCSVCVVVGHGPDIDSDPPPPPPDD

Secondary structure (DSSP, 8-state):
-HHHHHHHHHHHHTTTS--EEEEEEEE-SSSEEEEEEEE---TTS--EEEEEEEETTS-HHHHHHHGGGS--SEEES-TT------